Protein AF-A0A235J2I7-F1 (afdb_monomer_lite)

Structure (mmCIF, N/CA/C/O backbone):
data_AF-A0A235J2I7-F1
#
_entry.id   AF-A0A235J2I7-F1
#
loop_
_atom_site.group_PDB
_atom_site.id
_atom_site.type_symbol
_atom_site.label_atom_id
_atom_site.label_alt_id
_atom_site.label_comp_id
_atom_site.label_asym_id
_atom_site.label_entity_id
_atom_site.label_seq_id
_atom_site.pdbx_PDB_ins_code
_atom_site.Cartn_x
_atom_site.Cartn_y
_atom_site.Cartn_z
_atom_site.occupancy
_atom_site.B_iso_or_equiv
_atom_site.auth_seq_id
_atom_site.auth_comp_id
_atom_site.auth_asym_id
_atom_site.auth_atom_id
_atom_site.pdbx_PDB_model_num
ATOM 1 N N . MET A 1 1 ? -26.725 -18.033 16.826 1.00 65.31 1 MET A N 1
ATOM 2 C CA . MET A 1 1 ? -25.978 -17.120 17.717 1.00 65.31 1 MET A CA 1
ATOM 3 C C . MET A 1 1 ? -25.069 -16.277 16.850 1.00 65.31 1 MET A C 1
ATOM 5 O O . MET A 1 1 ? -24.390 -16.849 16.005 1.00 65.31 1 MET A O 1
ATOM 9 N N . LEU A 1 2 ? -25.101 -14.954 17.010 1.00 68.00 2 LEU A N 1
ATOM 10 C CA . LEU A 1 2 ? -24.177 -14.059 16.318 1.00 68.00 2 LEU A CA 1
ATOM 11 C C . LEU A 1 2 ? -22.765 -14.317 16.869 1.00 68.00 2 LEU A C 1
ATOM 13 O O . LEU A 1 2 ? -22.546 -14.180 18.068 1.00 68.00 2 LEU A O 1
ATOM 17 N N . SER A 1 3 ? -21.835 -14.758 16.023 1.00 75.75 3 SER A N 1
ATOM 18 C CA . SER A 1 3 ? -20.478 -15.138 16.447 1.00 75.75 3 SER A CA 1
ATOM 19 C C . SER A 1 3 ? -19.455 -14.006 16.319 1.00 75.75 3 SER A C 1
ATOM 21 O O . SER A 1 3 ? -18.326 -14.153 16.772 1.00 75.75 3 SER A O 1
ATOM 23 N N . GLY A 1 4 ? -19.824 -12.890 15.688 1.00 77.88 4 GLY A N 1
ATOM 24 C CA . GLY A 1 4 ? -18.961 -11.725 15.517 1.00 77.88 4 GLY A CA 1
ATOM 25 C C . GLY A 1 4 ? -19.604 -10.655 14.638 1.00 77.88 4 GLY A C 1
ATOM 26 O O . GLY A 1 4 ? -20.525 -10.936 13.872 1.00 77.88 4 GLY A O 1
ATOM 27 N N . ILE A 1 5 ? -19.110 -9.423 14.754 1.00 82.44 5 ILE A N 1
ATOM 28 C CA . ILE A 1 5 ? -19.549 -8.266 13.966 1.00 82.44 5 ILE A CA 1
ATOM 29 C C . ILE A 1 5 ? -18.314 -7.677 13.288 1.00 82.44 5 ILE A C 1
ATOM 31 O O . ILE A 1 5 ? -17.349 -7.319 13.958 1.00 82.44 5 ILE A O 1
ATOM 35 N N . LYS A 1 6 ? -18.348 -7.548 11.959 1.00 86.00 6 LYS A N 1
ATOM 36 C CA . LYS A 1 6 ? -17.344 -6.803 11.192 1.00 86.00 6 LYS A CA 1
ATOM 37 C C . LYS A 1 6 ? -18.024 -5.584 10.581 1.00 86.00 6 LYS A C 1
ATOM 39 O O . LYS A 1 6 ? -18.774 -5.732 9.621 1.00 86.00 6 LYS A O 1
ATOM 44 N N . GLN A 1 7 ? -17.770 -4.397 11.131 1.00 83.50 7 GLN A N 1
ATOM 45 C CA . GLN A 1 7 ? -18.284 -3.139 10.584 1.00 83.50 7 GLN A CA 1
ATOM 46 C C . GLN A 1 7 ? -17.146 -2.174 10.256 1.00 83.50 7 GLN A C 1
ATOM 48 O O . GLN A 1 7 ? -16.146 -2.113 10.971 1.00 83.50 7 GLN A O 1
ATOM 53 N N . LYS A 1 8 ? -17.335 -1.381 9.202 1.00 86.88 8 LYS A N 1
ATOM 54 C CA . LYS A 1 8 ? -16.532 -0.185 8.951 1.00 86.88 8 LYS A CA 1
ATOM 55 C C . LYS A 1 8 ? -17.191 0.984 9.679 1.00 86.88 8 LYS A C 1
ATOM 57 O O . LYS A 1 8 ? -18.396 1.183 9.547 1.00 86.88 8 LYS A O 1
ATOM 62 N N . ALA A 1 9 ? -16.421 1.724 10.465 1.00 86.50 9 ALA A N 1
ATOM 63 C CA . ALA A 1 9 ? -16.913 2.850 11.250 1.00 86.50 9 ALA A CA 1
ATOM 64 C C . ALA A 1 9 ? -15.960 4.036 11.122 1.00 86.50 9 ALA A C 1
ATOM 66 O O . ALA A 1 9 ? -14.748 3.855 11.018 1.00 86.50 9 ALA A O 1
ATOM 67 N N . ILE A 1 10 ? -16.514 5.245 11.155 1.00 87.62 10 ILE A N 1
ATOM 68 C CA . ILE A 1 10 ? -15.733 6.477 11.254 1.00 87.62 10 ILE A CA 1
ATOM 69 C C . ILE A 1 10 ? -15.651 6.850 12.732 1.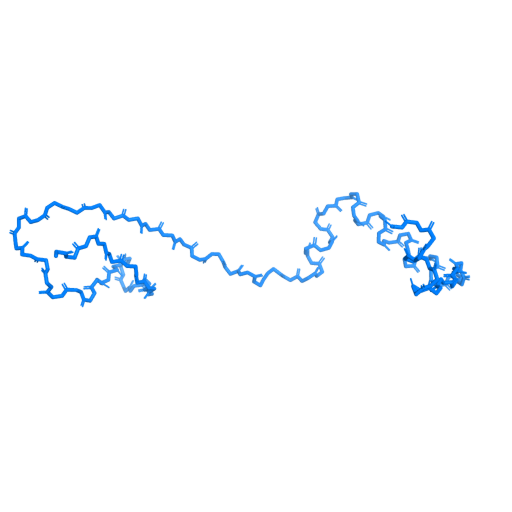00 87.62 10 ILE A C 1
ATOM 71 O O . ILE A 1 10 ? -16.651 6.796 13.448 1.00 87.62 10 ILE A O 1
ATOM 75 N N . VAL A 1 11 ? -14.461 7.233 13.186 1.00 89.88 11 VAL A N 1
ATOM 76 C CA . VAL A 1 11 ? -14.256 7.710 14.554 1.00 89.88 11 VAL A CA 1
ATOM 77 C C . VAL A 1 11 ? -14.981 9.047 14.731 1.00 89.88 11 VAL A C 1
ATOM 79 O O . VAL A 1 11 ? -14.685 10.025 14.046 1.00 89.88 11 VAL A O 1
ATOM 82 N N . GLY A 1 12 ? -15.950 9.078 15.643 1.00 88.38 12 GLY A N 1
ATOM 83 C CA . GLY A 1 12 ? -16.744 10.261 15.954 1.00 88.38 12 GLY A CA 1
ATOM 84 C C . GLY A 1 12 ? -16.041 11.231 16.907 1.00 88.38 12 GLY A C 1
ATOM 85 O O . GLY A 1 12 ? -14.861 11.099 17.246 1.00 88.38 12 GLY A O 1
ATOM 86 N N . LYS A 1 13 ? -16.795 12.224 17.395 1.00 91.19 13 LYS A N 1
ATOM 87 C CA . LYS A 1 13 ? -16.289 13.198 18.376 1.00 91.19 13 LYS A CA 1
ATOM 88 C C . LYS A 1 13 ? -15.734 12.484 19.613 1.00 91.19 13 LYS A C 1
ATOM 90 O O . LYS A 1 13 ? -16.342 11.543 20.124 1.00 91.19 13 LYS A O 1
ATOM 95 N N . ASN A 1 14 ? -14.604 12.979 20.117 1.00 91.62 14 ASN A N 1
ATOM 96 C CA . ASN A 1 14 ? -13.909 12.451 21.296 1.00 91.62 14 ASN A CA 1
ATOM 97 C C . ASN A 1 14 ? -13.461 10.981 21.162 1.00 91.62 14 ASN A C 1
ATOM 99 O O . ASN A 1 14 ? -13.374 10.283 22.167 1.00 91.62 14 ASN A O 1
ATOM 103 N N . GLY A 1 15 ? -13.202 10.496 19.943 1.00 86.44 15 GLY A N 1
ATOM 104 C CA . GLY A 1 15 ? -12.658 9.150 19.729 1.00 86.44 15 GLY A CA 1
ATOM 105 C C . GLY A 1 15 ? -13.682 8.017 19.847 1.00 86.44 15 GLY A C 1
ATOM 106 O O . GLY A 1 15 ? -13.297 6.853 19.917 1.00 86.44 15 GLY A O 1
ATOM 107 N N . LYS A 1 16 ? -14.981 8.333 19.900 1.00 90.44 16 LYS A N 1
ATOM 108 C CA . LYS A 1 16 ? -16.037 7.328 20.069 1.00 90.44 16 LYS A CA 1
ATOM 109 C C . LYS A 1 16 ? -16.281 6.548 18.777 1.00 90.44 16 LYS A C 1
ATOM 111 O O . LYS A 1 16 ? -16.354 7.138 17.700 1.00 90.44 16 LYS A O 1
ATOM 116 N N . ILE A 1 17 ? -16.457 5.236 18.911 1.00 88.25 17 ILE A N 1
ATOM 117 C CA . ILE A 1 17 ? -16.858 4.321 17.837 1.00 88.25 17 ILE A CA 1
ATOM 118 C C . ILE A 1 17 ? -18.171 3.673 18.274 1.00 88.25 17 ILE A C 1
ATOM 120 O O . ILE A 1 17 ? -18.242 3.089 19.354 1.00 88.25 17 ILE A O 1
ATOM 124 N N . GLU A 1 18 ? -19.210 3.801 17.456 1.00 84.69 18 GLU A N 1
ATOM 125 C CA . GLU A 1 18 ? -20.537 3.254 17.743 1.00 84.69 18 GLU A CA 1
ATOM 126 C C . GLU A 1 18 ? -20.746 1.959 16.957 1.00 84.69 18 GLU A C 1
ATOM 128 O O . GLU A 1 18 ? -20.591 1.932 15.734 1.00 84.69 18 GLU A O 1
ATOM 133 N N . LEU A 1 19 ? -21.094 0.879 17.660 1.00 81.12 19 LEU A N 1
ATOM 134 C CA . LEU A 1 19 ? -21.460 -0.396 17.049 1.00 81.12 19 LEU A CA 1
ATOM 135 C C . LEU A 1 19 ? -22.972 -0.429 16.837 1.00 81.12 19 LEU A C 1
ATOM 137 O O . LEU A 1 19 ? -23.735 -0.229 17.779 1.00 81.12 19 LEU A O 1
ATOM 141 N N . SER A 1 20 ? -23.424 -0.699 15.615 1.00 70.88 20 SER A N 1
ATOM 142 C CA . SER A 1 20 ? -24.852 -0.634 15.260 1.00 70.88 20 SER A CA 1
ATOM 143 C C . SER A 1 20 ? -25.638 -1.911 15.604 1.00 70.88 20 SER A C 1
ATOM 145 O O . SER A 1 20 ? -26.668 -2.176 14.991 1.00 70.88 20 SER A O 1
ATOM 147 N N . ALA A 1 21 ? -25.151 -2.741 16.531 1.00 66.62 21 ALA A N 1
ATOM 148 C CA . ALA A 1 21 ? -25.685 -4.083 16.753 1.00 66.62 21 ALA A CA 1
ATOM 149 C C . ALA A 1 21 ? -26.649 -4.155 17.948 1.00 66.62 21 ALA A C 1
ATOM 151 O O . ALA A 1 21 ? -26.245 -4.058 19.103 1.00 66.62 21 ALA A O 1
ATOM 152 N N . THR A 1 22 ? -27.926 -4.391 17.645 1.00 62.41 22 THR A N 1
ATOM 153 C CA . THR A 1 22 ? -29.064 -4.468 18.579 1.00 62.41 22 THR A CA 1
ATOM 154 C C . THR A 1 22 ? -29.250 -5.832 19.258 1.00 62.41 22 THR A C 1
ATOM 156 O O . THR A 1 22 ? -30.148 -5.978 20.081 1.00 62.41 22 THR A O 1
ATOM 159 N N . GLU A 1 23 ? -28.441 -6.841 18.922 1.00 70.62 23 GLU A N 1
ATOM 160 C CA . GLU A 1 23 ? -28.712 -8.246 19.282 1.00 70.62 23 GLU A CA 1
ATOM 161 C C . GLU A 1 23 ? -27.801 -8.825 20.377 1.00 70.62 23 GLU A C 1
ATOM 163 O O . GLU A 1 23 ? -27.917 -10.006 20.702 1.00 70.62 23 GLU A O 1
ATOM 168 N N . LEU A 1 24 ? -26.894 -8.033 20.958 1.00 78.06 24 LEU A N 1
ATOM 169 C CA . LEU A 1 24 ? -26.049 -8.483 22.068 1.00 78.06 24 LEU A CA 1
ATOM 170 C C . LEU 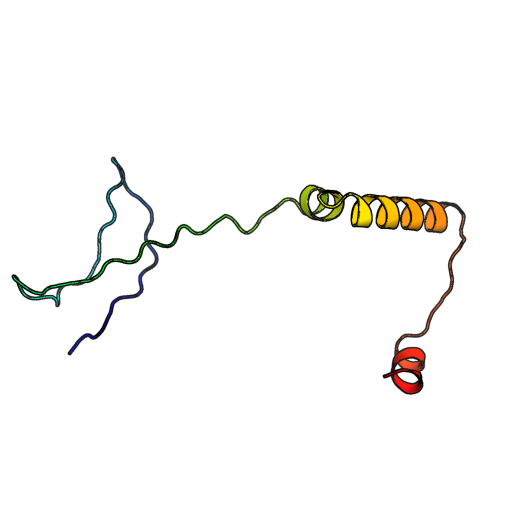A 1 24 ? -26.768 -8.224 23.401 1.00 78.06 24 LEU A C 1
ATOM 172 O O . LEU A 1 24 ? -26.919 -7.061 23.781 1.00 78.06 24 LEU A O 1
ATOM 176 N N . PRO A 1 25 ? -27.228 -9.267 24.119 1.00 82.12 25 PRO A N 1
ATOM 177 C CA . PRO A 1 25 ? -27.891 -9.078 25.400 1.00 82.12 25 PRO A CA 1
ATOM 178 C C . PRO A 1 25 ? -26.916 -8.542 26.454 1.00 82.12 25 PRO A C 1
ATOM 180 O O . PRO A 1 25 ? -25.702 -8.766 26.387 1.00 82.12 25 PRO A O 1
ATOM 183 N N . GLU A 1 26 ? -27.463 -7.853 27.454 1.00 83.69 26 GLU A N 1
ATOM 184 C CA . GLU A 1 26 ? -26.697 -7.332 28.586 1.00 83.69 26 GLU A CA 1
ATOM 185 C C . GLU A 1 26 ? -25.900 -8.448 29.285 1.00 83.69 26 GLU A C 1
ATOM 187 O O . GLU A 1 26 ? -26.383 -9.567 29.459 1.00 83.69 26 GLU A O 1
ATOM 192 N N . GLY A 1 27 ? -24.653 -8.150 29.661 1.00 86.38 27 GLY A N 1
ATOM 193 C CA . GLY A 1 27 ? -23.744 -9.115 30.289 1.00 86.38 27 GLY A CA 1
ATOM 194 C C . GLY A 1 27 ? -22.977 -10.016 29.313 1.00 86.38 27 GLY A C 1
ATOM 195 O O . GLY A 1 27 ? -22.159 -10.822 29.757 1.00 86.38 27 GLY A O 1
ATOM 196 N N . THR A 1 28 ? -23.181 -9.877 27.998 1.00 86.56 28 THR A N 1
ATOM 197 C CA . THR A 1 28 ? -22.382 -10.605 26.998 1.00 86.56 28 THR A CA 1
ATOM 198 C C . THR A 1 28 ? -20.933 -10.117 27.001 1.00 86.56 28 THR A C 1
ATOM 200 O O . THR A 1 28 ? -20.665 -8.932 26.811 1.00 86.56 28 THR A O 1
ATOM 203 N N . VAL A 1 29 ? -19.983 -11.038 27.177 1.00 86.69 29 VAL A N 1
ATOM 204 C CA . VAL A 1 29 ? -18.548 -10.753 27.038 1.00 86.69 29 VAL A CA 1
ATOM 205 C C . VAL A 1 29 ? -18.197 -10.670 25.554 1.00 86.69 29 VAL A C 1
ATOM 207 O O . VAL A 1 29 ? -18.506 -11.589 24.796 1.00 86.69 29 VAL A O 1
ATOM 210 N N . VAL A 1 30 ? -17.542 -9.583 25.143 1.00 85.75 30 VAL A N 1
ATOM 211 C CA . VAL A 1 30 ? -17.139 -9.341 23.750 1.00 85.75 30 VAL A CA 1
ATOM 212 C C . VAL A 1 30 ? -15.665 -8.958 23.652 1.00 85.75 30 VAL A C 1
ATOM 214 O O . VAL A 1 30 ? -15.122 -8.307 24.543 1.00 85.75 30 VAL A O 1
ATOM 217 N N . GLU A 1 31 ? -15.033 -9.334 22.544 1.00 85.88 31 GLU A N 1
ATOM 218 C CA . GLU A 1 31 ? -13.698 -8.883 22.150 1.00 85.88 31 GLU A CA 1
ATOM 219 C C . GLU A 1 31 ? -13.825 -7.800 21.070 1.00 85.88 31 GLU A C 1
ATOM 221 O O . GLU A 1 31 ? -14.626 -7.931 20.142 1.00 85.88 31 GLU A O 1
ATOM 226 N N . VAL A 1 32 ? -13.042 -6.724 21.187 1.00 85.19 32 VAL A N 1
ATOM 227 C CA . VAL A 1 32 ? -13.053 -5.605 20.234 1.00 85.19 32 VAL A CA 1
ATOM 228 C C . VAL A 1 32 ? -11.705 -5.526 19.531 1.00 85.19 32 VAL A C 1
ATOM 230 O O . VAL A 1 32 ? -10.680 -5.299 20.170 1.00 85.19 32 VAL A O 1
ATOM 233 N N . ILE A 1 33 ? -11.718 -5.650 18.203 1.00 86.62 33 ILE A N 1
ATOM 234 C CA . ILE A 1 33 ? -10.537 -5.474 17.354 1.00 86.62 33 ILE A CA 1
ATOM 235 C C . ILE A 1 33 ? -10.715 -4.189 16.543 1.00 86.62 33 ILE A C 1
ATOM 237 O O . ILE A 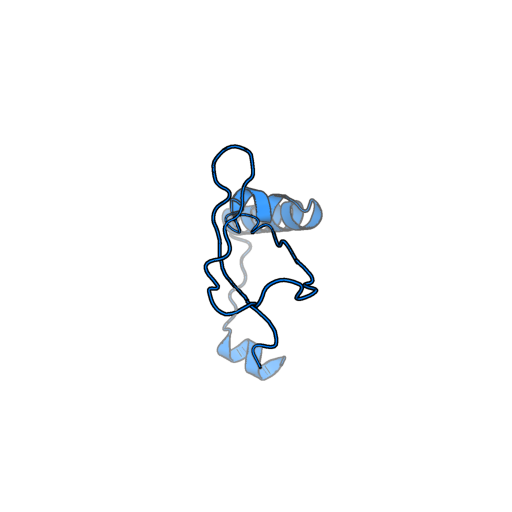1 33 ? -11.659 -4.066 15.762 1.00 86.62 33 ILE A O 1
ATOM 241 N N . VAL A 1 34 ? -9.801 -3.231 16.715 1.00 86.69 34 VAL A N 1
ATOM 242 C CA . VAL A 1 34 ? -9.798 -1.960 15.975 1.00 86.69 34 VAL A CA 1
ATOM 243 C C . VAL A 1 34 ? -8.684 -1.991 14.934 1.00 86.69 34 VAL A C 1
ATOM 245 O O . VAL A 1 34 ? -7.508 -2.042 15.286 1.00 86.69 34 VAL A O 1
ATOM 248 N N . LEU A 1 35 ? -9.054 -1.943 13.652 1.00 85.69 35 LEU A N 1
ATOM 249 C CA . LEU A 1 35 ? -8.114 -1.794 12.542 1.00 85.69 35 LEU A CA 1
ATOM 250 C C . LEU A 1 35 ? -8.240 -0.381 11.978 1.00 85.69 35 LEU A C 1
ATOM 252 O O . LEU A 1 35 ? -9.306 0.011 11.506 1.00 85.69 35 LEU A O 1
ATOM 256 N N . VAL A 1 36 ? -7.147 0.376 12.025 1.00 85.56 36 VAL A N 1
ATOM 257 C CA . VAL A 1 36 ? -7.069 1.683 11.371 1.00 85.56 36 VAL A CA 1
ATOM 258 C C . VAL A 1 36 ? -6.783 1.441 9.896 1.00 85.56 36 VAL A C 1
ATOM 260 O O . VAL A 1 36 ? -5.748 0.872 9.552 1.00 85.56 36 VAL A O 1
ATOM 263 N N . GLU A 1 37 ? -7.696 1.865 9.025 1.00 78.94 37 GLU A N 1
ATOM 264 C CA . GLU A 1 37 ? -7.398 1.928 7.598 1.00 78.94 37 GLU A CA 1
ATOM 265 C C . GLU A 1 37 ? -6.329 3.001 7.384 1.00 78.94 37 GLU A C 1
ATOM 267 O O . GLU A 1 37 ? -6.574 4.194 7.565 1.00 78.94 37 GLU A O 1
ATOM 272 N N . THR A 1 38 ? -5.121 2.577 7.028 1.00 73.38 38 THR A N 1
ATOM 273 C CA . THR A 1 38 ? -4.133 3.493 6.469 1.00 73.38 38 THR A CA 1
ATOM 274 C C . THR A 1 38 ? -4.610 3.886 5.077 1.00 73.38 38 THR A C 1
ATOM 276 O O . THR A 1 38 ? -4.910 2.977 4.296 1.00 73.38 38 THR A O 1
ATOM 279 N N . PRO A 1 39 ? -4.690 5.187 4.742 1.00 68.94 39 PRO A N 1
ATOM 280 C CA . PRO A 1 39 ? -4.950 5.591 3.370 1.00 68.94 39 PRO A CA 1
ATOM 281 C C . PRO A 1 39 ? -3.929 4.891 2.472 1.00 68.94 39 PRO A C 1
ATOM 283 O O . PRO A 1 39 ? -2.722 5.002 2.674 1.00 68.94 39 PRO A O 1
ATOM 286 N N . THR A 1 40 ? -4.436 4.092 1.538 1.00 65.31 40 THR A N 1
ATOM 287 C CA . THR A 1 40 ? -3.631 3.346 0.564 1.00 65.31 40 THR A CA 1
ATOM 288 C C . THR A 1 40 ? -3.112 4.240 -0.556 1.00 65.31 40 THR A C 1
ATOM 290 O O . THR A 1 40 ? -2.348 3.779 -1.395 1.00 65.31 40 THR A O 1
ATOM 293 N N . GLU A 1 41 ? -3.521 5.506 -0.574 1.00 70.81 41 GLU A N 1
ATOM 294 C CA . GLU A 1 41 ? -3.043 6.519 -1.506 1.00 70.81 41 GLU A CA 1
ATOM 295 C C . GLU A 1 41 ? -1.698 7.066 -0.998 1.00 70.81 41 GLU A C 1
ATOM 297 O O . GLU A 1 41 ? -1.603 8.174 -0.472 1.00 70.81 41 GLU A O 1
ATOM 302 N N . GLU A 1 42 ? -0.648 6.243 -1.080 1.00 80.94 42 GLU A N 1
ATOM 303 C CA . GLU A 1 42 ? 0.718 6.770 -1.105 1.00 80.94 42 GLU A CA 1
ATOM 304 C C . GLU A 1 42 ? 0.932 7.369 -2.497 1.00 80.94 42 GLU A C 1
ATOM 306 O O . GLU A 1 42 ? 0.704 6.691 -3.495 1.00 80.94 42 GLU A O 1
ATOM 311 N N . ASP A 1 43 ? 1.360 8.632 -2.557 1.00 88.44 43 ASP A N 1
ATOM 312 C CA . ASP A 1 43 ? 1.772 9.270 -3.808 1.00 88.44 43 ASP A CA 1
ATOM 313 C C . ASP A 1 43 ? 2.776 8.366 -4.541 1.00 88.44 43 ASP A C 1
ATOM 315 O O . ASP A 1 43 ? 3.791 7.941 -3.975 1.00 88.44 4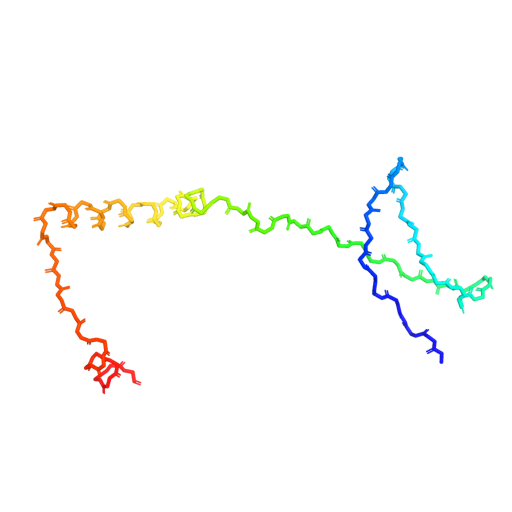3 ASP A O 1
ATOM 319 N N . GLU A 1 44 ? 2.496 8.048 -5.802 1.00 90.31 44 GLU A N 1
ATOM 320 C CA . GLU A 1 44 ? 3.237 7.029 -6.543 1.00 90.31 44 GLU A CA 1
ATOM 321 C C . GLU A 1 44 ? 4.704 7.422 -6.735 1.00 90.31 44 GLU A C 1
ATOM 323 O O . GLU A 1 44 ? 5.590 6.562 -6.725 1.00 90.31 44 GLU A O 1
ATOM 328 N N . THR A 1 45 ? 4.987 8.723 -6.853 1.00 93.19 45 THR A N 1
ATOM 329 C CA . THR A 1 45 ? 6.365 9.226 -6.924 1.00 93.19 45 THR A CA 1
ATOM 330 C C . THR A 1 45 ? 7.095 8.940 -5.617 1.00 93.19 45 THR A C 1
ATOM 332 O O . THR A 1 45 ? 8.217 8.427 -5.622 1.00 93.19 45 THR A O 1
ATOM 335 N N . THR A 1 46 ? 6.445 9.213 -4.489 1.00 92.88 46 THR A N 1
ATOM 336 C CA . THR A 1 46 ? 6.963 8.916 -3.153 1.00 92.88 46 THR A CA 1
ATOM 337 C C . THR A 1 46 ? 7.229 7.424 -2.998 1.00 92.88 46 THR A C 1
ATOM 339 O O . THR A 1 46 ? 8.337 7.056 -2.608 1.00 92.88 46 THR A O 1
ATOM 342 N N . TYR A 1 47 ? 6.280 6.567 -3.380 1.00 93.12 47 TYR A N 1
ATOM 343 C CA . TYR A 1 47 ? 6.438 5.112 -3.349 1.00 93.12 47 TYR A CA 1
ATOM 344 C C . TYR A 1 47 ? 7.642 4.636 -4.182 1.00 93.12 47 TYR A C 1
ATOM 346 O O . TYR A 1 47 ? 8.520 3.936 -3.667 1.00 93.12 47 TYR A O 1
ATOM 354 N N . LEU A 1 48 ? 7.733 5.055 -5.450 1.00 95.00 48 LEU A N 1
ATOM 355 C CA . LEU A 1 48 ? 8.799 4.632 -6.365 1.00 95.00 48 LEU A CA 1
ATOM 356 C C . LEU A 1 48 ? 10.187 5.099 -5.902 1.00 95.00 48 LEU A C 1
ATOM 358 O O . LEU A 1 48 ? 11.171 4.375 -6.079 1.00 95.00 48 LEU A O 1
ATOM 362 N N . LEU A 1 49 ? 10.286 6.282 -5.291 1.00 95.69 49 LEU A N 1
ATOM 363 C CA . LEU A 1 49 ? 11.560 6.864 -4.856 1.00 95.69 49 LEU A CA 1
ATOM 364 C C . LEU A 1 49 ? 11.958 6.501 -3.417 1.00 95.69 49 LEU A C 1
ATOM 366 O O . LEU A 1 49 ? 13.081 6.801 -3.011 1.00 95.69 49 LEU A O 1
ATOM 370 N N . LYS A 1 50 ? 11.079 5.833 -2.662 1.00 94.94 50 LYS A N 1
ATOM 371 C CA . LYS A 1 50 ? 11.280 5.460 -1.251 1.00 94.94 50 LYS A CA 1
ATOM 372 C C . LYS A 1 50 ? 12.487 4.553 -1.018 1.00 94.94 50 LYS A C 1
ATOM 374 O O . LYS A 1 50 ? 13.185 4.690 -0.017 1.00 94.94 50 LYS A O 1
ATOM 379 N N . SER A 1 51 ? 12.724 3.605 -1.925 1.00 96.62 51 SER A N 1
ATOM 380 C CA . SER A 1 51 ? 13.870 2.693 -1.870 1.00 96.62 51 SER A CA 1
ATOM 381 C C . SER A 1 51 ? 15.044 3.274 -2.647 1.00 96.62 51 SER A C 1
ATOM 383 O O . SER A 1 51 ? 14.946 3.481 -3.854 1.00 96.62 51 SER A O 1
ATOM 385 N N . GLU A 1 52 ? 16.188 3.460 -1.986 1.00 97.00 52 GLU A N 1
ATOM 386 C CA . GLU A 1 52 ? 17.406 3.969 -2.633 1.00 97.00 52 GLU A CA 1
ATOM 387 C C . GLU A 1 52 ? 17.881 3.077 -3.790 1.00 97.00 52 GLU A C 1
ATOM 389 O O . GLU A 1 52 ? 18.381 3.578 -4.798 1.00 97.00 52 GLU A O 1
ATOM 394 N N . THR A 1 53 ? 17.683 1.759 -3.691 1.00 97.75 53 THR A N 1
ATOM 395 C CA . THR A 1 53 ? 17.985 0.830 -4.790 1.00 97.75 53 THR A CA 1
ATOM 396 C C . THR A 1 53 ? 17.046 1.064 -5.971 1.00 97.75 53 THR A C 1
ATOM 398 O O . THR A 1 53 ? 17.512 1.215 -7.101 1.00 97.75 53 THR A O 1
ATOM 401 N N . ASN A 1 54 ? 15.735 1.156 -5.716 1.00 97.81 54 ASN A N 1
ATOM 402 C CA . ASN A 1 54 ? 14.747 1.362 -6.776 1.00 97.81 54 ASN A CA 1
ATOM 403 C C . ASN A 1 54 ? 14.927 2.723 -7.458 1.00 97.81 54 ASN A C 1
ATOM 405 O O . ASN A 1 54 ? 14.952 2.808 -8.681 1.00 97.81 54 ASN A O 1
ATOM 409 N N . LYS A 1 55 ? 15.160 3.773 -6.670 1.00 97.94 55 LYS A N 1
ATOM 410 C CA . LYS A 1 55 ? 15.465 5.122 -7.148 1.00 97.94 55 LYS A CA 1
ATOM 411 C C . LYS A 1 55 ? 16.671 5.143 -8.085 1.00 97.94 55 LYS A C 1
ATOM 413 O O . LYS A 1 55 ? 16.586 5.715 -9.167 1.00 97.94 55 LYS A O 1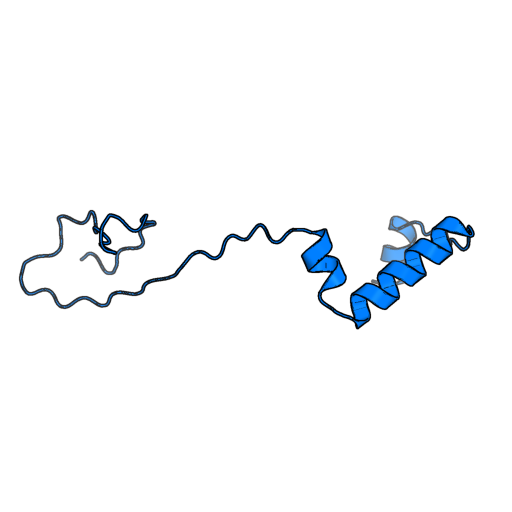
ATOM 418 N N . LYS A 1 56 ? 17.785 4.497 -7.711 1.00 98.25 56 LYS A N 1
ATOM 419 C CA . LYS A 1 56 ? 18.980 4.408 -8.572 1.00 98.25 56 LYS A CA 1
ATOM 420 C C . LYS A 1 56 ? 18.685 3.690 -9.887 1.00 98.25 56 LYS A C 1
ATOM 422 O O . LYS A 1 56 ? 19.112 4.163 -10.937 1.00 98.25 56 LYS A O 1
ATOM 427 N N . HIS A 1 57 ? 17.954 2.576 -9.837 1.00 98.00 57 HIS A N 1
ATOM 428 C CA . HIS A 1 57 ? 17.576 1.831 -11.039 1.00 98.00 57 HIS A CA 1
ATOM 429 C C . HIS A 1 57 ? 16.656 2.645 -11.951 1.00 98.00 57 HIS A C 1
ATOM 431 O O . HIS A 1 57 ? 16.914 2.729 -13.149 1.00 98.00 57 HIS A O 1
ATOM 437 N N . LEU A 1 58 ? 15.637 3.295 -11.386 1.00 97.94 58 LEU A N 1
ATOM 438 C CA . LEU A 1 58 ? 14.677 4.099 -12.135 1.00 97.94 58 LEU A CA 1
ATOM 439 C C . LEU A 1 58 ? 15.354 5.289 -12.821 1.00 97.94 58 LEU A C 1
ATOM 441 O O . LEU A 1 58 ? 15.184 5.482 -14.020 1.00 97.94 58 LEU A O 1
ATOM 445 N N . LEU A 1 59 ? 16.184 6.042 -12.093 1.00 97.69 59 LEU A N 1
ATOM 446 C CA . LEU A 1 59 ? 16.921 7.173 -12.666 1.00 97.69 59 LEU A CA 1
ATOM 447 C C . LEU A 1 59 ? 17.874 6.725 -13.780 1.00 97.69 59 LEU A C 1
ATOM 449 O O . LEU A 1 59 ? 17.986 7.401 -14.800 1.00 97.69 59 LEU A O 1
ATOM 453 N N . LYS A 1 60 ? 18.523 5.563 -13.625 1.00 97.88 60 LYS A N 1
ATOM 454 C CA . LYS A 1 60 ? 19.384 5.011 -14.676 1.00 97.88 60 LYS A CA 1
ATOM 455 C C . LYS A 1 60 ? 18.590 4.570 -15.908 1.00 97.88 60 LYS A C 1
ATOM 457 O O . LYS A 1 60 ? 19.056 4.758 -17.030 1.00 97.88 60 LYS A O 1
ATOM 462 N N . ALA A 1 61 ? 17.407 3.990 -15.709 1.00 97.38 61 ALA A N 1
ATOM 463 C CA . ALA A 1 61 ? 16.517 3.606 -16.798 1.00 97.38 61 ALA A CA 1
ATOM 464 C C . ALA A 1 61 ? 16.038 4.834 -17.586 1.00 97.38 61 ALA A C 1
ATOM 466 O O . ALA A 1 61 ? 16.103 4.820 -18.813 1.00 97.38 61 ALA A O 1
ATOM 467 N N . LEU A 1 62 ? 15.655 5.916 -16.898 1.00 97.62 62 LEU A N 1
ATOM 468 C CA . LEU A 1 62 ? 15.290 7.188 -17.532 1.00 97.62 62 LEU A CA 1
ATOM 469 C C . LEU A 1 62 ? 16.451 7.767 -18.355 1.00 97.62 62 LEU A C 1
ATOM 471 O O . LEU A 1 62 ? 16.262 8.100 -19.521 1.00 97.62 62 LEU A O 1
ATOM 475 N N . GLU A 1 63 ? 17.670 7.785 -17.803 1.00 98.12 63 GLU A N 1
ATOM 476 C CA . GLU A 1 63 ? 18.874 8.224 -18.530 1.00 98.12 63 GLU A CA 1
ATOM 477 C C . GLU A 1 63 ? 19.115 7.393 -19.807 1.00 98.12 63 GLU A C 1
ATOM 479 O O . GLU A 1 63 ? 19.508 7.927 -20.845 1.00 98.12 63 GLU A O 1
ATOM 484 N N . ASN A 1 64 ? 18.888 6.077 -19.752 1.00 98.00 64 ASN A N 1
ATOM 485 C CA . ASN A 1 64 ? 19.027 5.208 -20.920 1.00 98.00 64 ASN A CA 1
ATOM 486 C C . ASN A 1 64 ? 17.971 5.515 -21.991 1.00 98.00 64 ASN A C 1
ATOM 488 O O . ASN A 1 64 ? 18.319 5.548 -23.170 1.00 98.00 64 ASN A O 1
ATOM 492 N N . VAL A 1 65 ? 16.722 5.781 -21.595 1.00 97.44 65 VAL A N 1
ATOM 493 C CA . VAL A 1 65 ? 15.643 6.185 -22.513 1.00 97.44 65 VAL A CA 1
ATOM 494 C C . VAL A 1 65 ? 15.999 7.491 -23.218 1.00 97.44 65 VAL A C 1
ATOM 496 O O . VAL A 1 65 ? 15.950 7.550 -24.445 1.00 97.44 65 VAL A O 1
ATOM 499 N N . GLU A 1 66 ? 16.428 8.509 -22.470 1.00 96.88 66 GLU A N 1
ATOM 500 C CA . GLU A 1 66 ? 16.821 9.815 -23.021 1.00 96.88 66 GLU A CA 1
ATOM 501 C C . GLU A 1 66 ? 17.978 9.708 -24.021 1.00 96.88 66 GLU A C 1
ATOM 503 O O . GLU A 1 66 ? 18.020 10.424 -25.020 1.00 96.88 66 GLU A O 1
ATOM 508 N N . LYS A 1 67 ? 18.912 8.785 -23.773 1.00 97.75 67 LYS A N 1
ATOM 509 C CA . LYS A 1 67 ? 20.058 8.522 -24.652 1.00 97.75 67 LYS A CA 1
ATOM 510 C C . LYS A 1 67 ? 19.736 7.599 -25.829 1.00 97.75 67 LYS A C 1
ATOM 512 O O . LYS A 1 67 ? 20.611 7.377 -26.662 1.00 97.75 67 LYS A O 1
ATOM 517 N N . GLY A 1 68 ? 18.524 7.049 -25.902 1.00 96.56 68 GLY A N 1
ATOM 518 C CA . GLY A 1 68 ? 18.141 6.064 -26.917 1.00 96.56 68 GLY A CA 1
ATOM 519 C C . GLY A 1 68 ? 18.791 4.688 -26.729 1.00 96.56 68 GLY A C 1
ATOM 520 O O . GLY A 1 68 ? 18.790 3.880 -27.654 1.00 96.56 68 GLY A O 1
ATOM 521 N N . ASN A 1 69 ? 19.327 4.395 -25.541 1.00 97.50 69 ASN A N 1
ATOM 522 C CA . ASN A 1 69 ? 19.910 3.100 -25.182 1.00 97.50 69 ASN A CA 1
ATOM 523 C C . ASN A 1 69 ? 18.796 2.091 -24.855 1.00 97.50 69 ASN A C 1
ATOM 525 O O . ASN A 1 69 ? 18.632 1.677 -23.706 1.00 97.50 69 ASN A O 1
ATOM 529 N N . LEU A 1 70 ? 18.001 1.740 -25.865 1.00 95.94 70 LEU A N 1
ATOM 530 C CA . LEU A 1 70 ? 16.807 0.911 -25.738 1.00 95.94 70 LEU A CA 1
ATOM 531 C C . LEU A 1 70 ? 16.955 -0.391 -26.521 1.00 95.94 70 LEU A C 1
ATOM 533 O O . LEU A 1 70 ? 17.497 -0.411 -27.625 1.00 95.94 70 LEU A O 1
ATOM 537 N N . ILE A 1 71 ? 16.423 -1.469 -25.950 1.00 94.12 71 ILE A N 1
ATOM 538 C CA . ILE A 1 71 ? 16.204 -2.737 -26.644 1.00 94.12 71 ILE A CA 1
ATOM 539 C C . ILE A 1 71 ? 14.699 -2.957 -26.767 1.00 94.12 71 ILE A C 1
ATOM 541 O O . ILE A 1 71 ? 13.956 -2.726 -25.815 1.00 94.12 71 ILE A O 1
ATOM 545 N N . TYR A 1 72 ? 14.255 -3.380 -27.945 1.00 93.06 72 TYR A N 1
ATOM 546 C CA . TYR A 1 72 ? 12.865 -3.752 -28.171 1.00 93.06 72 TYR A CA 1
ATOM 547 C C . TYR A 1 72 ? 12.723 -5.246 -27.937 1.00 93.06 72 TYR A C 1
ATOM 549 O O . TYR A 1 72 ? 13.524 -6.034 -28.438 1.00 93.06 72 TYR A O 1
ATOM 557 N N . VAL A 1 73 ? 11.714 -5.612 -27.158 1.00 91.69 73 VAL A N 1
ATOM 558 C CA . VAL A 1 73 ? 11.414 -7.000 -26.825 1.00 91.69 73 VAL A CA 1
ATOM 559 C C . VAL A 1 73 ? 9.953 -7.244 -27.162 1.00 91.69 73 VAL A C 1
ATOM 561 O O . VAL A 1 73 ? 9.084 -6.505 -26.699 1.00 91.69 73 VAL A O 1
ATOM 564 N N . ASP A 1 74 ? 9.701 -8.260 -27.982 1.00 93.62 74 ASP A N 1
ATOM 565 C CA . ASP A 1 74 ? 8.364 -8.805 -28.188 1.00 93.62 74 ASP A CA 1
ATOM 566 C C . ASP A 1 74 ? 8.023 -9.706 -26.993 1.00 93.62 74 ASP A C 1
ATOM 568 O O . ASP A 1 74 ? 8.734 -10.673 -26.702 1.00 93.62 74 ASP A O 1
ATOM 572 N N . LEU A 1 75 ? 6.963 -9.355 -26.265 1.00 92.25 75 LEU A N 1
ATOM 573 C CA . LEU A 1 75 ? 6.556 -10.076 -25.060 1.00 92.25 75 LEU A CA 1
ATOM 574 C C . LEU A 1 75 ? 5.999 -11.465 -25.393 1.00 92.25 75 LEU A C 1
ATOM 576 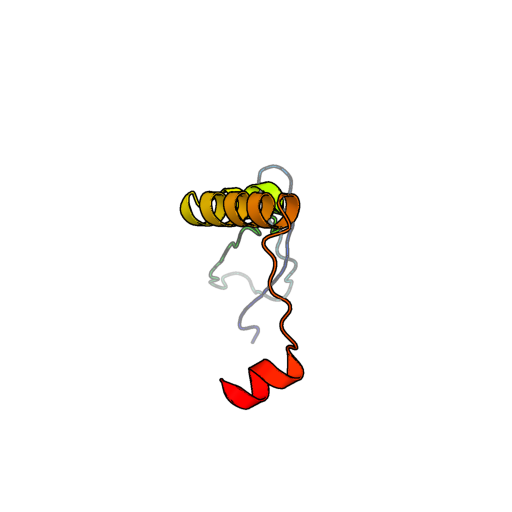O O . LEU A 1 75 ? 6.304 -12.419 -24.679 1.00 92.25 75 LEU A O 1
ATOM 580 N N . ASP A 1 76 ? 5.280 -11.609 -26.509 1.00 91.38 76 ASP A N 1
ATOM 581 C CA . ASP A 1 76 ? 4.703 -12.891 -26.927 1.00 91.38 76 ASP A CA 1
ATOM 582 C C . ASP A 1 76 ? 5.794 -13.888 -27.345 1.00 91.38 76 ASP A C 1
ATOM 584 O O . ASP A 1 76 ? 5.604 -15.106 -27.257 1.00 91.38 76 ASP A O 1
ATOM 588 N N . GLU A 1 77 ? 6.927 -13.393 -27.847 1.00 90.44 77 GLU A N 1
ATOM 589 C CA . GLU A 1 77 ? 8.108 -14.204 -28.154 1.00 90.44 77 GLU A CA 1
ATOM 590 C C . GLU A 1 77 ? 8.935 -14.508 -26.897 1.00 90.44 77 GLU A C 1
ATOM 592 O O . GLU A 1 77 ? 9.421 -15.629 -26.727 1.00 90.44 77 GLU A O 1
ATOM 597 N N . TYR A 1 78 ? 9.090 -13.535 -25.998 1.00 84.38 78 TYR A N 1
ATOM 598 C CA . TYR A 1 78 ? 9.866 -13.699 -24.771 1.00 84.38 78 TYR A CA 1
ATOM 599 C C . TYR A 1 78 ? 9.236 -14.726 -23.823 1.00 84.38 78 TYR A C 1
ATOM 601 O O . TYR A 1 78 ? 9.929 -15.626 -23.345 1.00 84.38 78 TYR A O 1
ATOM 609 N N . GLU A 1 79 ? 7.923 -14.646 -23.600 1.00 85.75 79 GLU A N 1
ATOM 610 C CA . GLU A 1 79 ? 7.215 -15.558 -22.695 1.00 85.75 79 GLU A CA 1
ATOM 611 C C . GLU A 1 79 ? 7.284 -17.015 -23.169 1.00 85.75 79 GLU A C 1
ATOM 613 O O . GLU A 1 79 ? 7.489 -17.908 -22.357 1.00 85.75 79 GLU A O 1
ATOM 618 N N . LYS A 1 80 ? 7.214 -17.273 -24.482 1.00 81.38 80 LYS A N 1
ATOM 619 C CA . LYS A 1 80 ? 7.300 -18.639 -25.041 1.00 81.38 80 LYS A CA 1
ATOM 620 C C . LYS A 1 80 ? 8.668 -19.299 -24.874 1.00 81.38 80 LYS A C 1
ATOM 622 O O . LYS A 1 80 ? 8.757 -20.522 -24.934 1.00 81.38 80 LYS A O 1
ATOM 627 N N . ASN A 1 81 ? 9.729 -18.501 -24.762 1.00 78.25 81 ASN A N 1
ATOM 628 C CA . ASN A 1 81 ? 11.107 -18.989 -24.775 1.00 78.25 81 ASN A CA 1
ATOM 629 C C . ASN A 1 81 ? 11.723 -19.113 -23.372 1.00 78.25 81 ASN A C 1
ATOM 631 O O . ASN A 1 81 ? 12.730 -19.808 -23.226 1.00 78.25 81 ASN A O 1
ATOM 635 N N . TYR A 1 82 ? 11.165 -18.440 -22.358 1.00 71.38 82 TYR A N 1
ATOM 636 C CA . TYR A 1 82 ? 11.823 -18.275 -21.053 1.00 71.38 82 TYR A CA 1
ATOM 637 C C . TYR A 1 82 ? 10.928 -18.491 -19.821 1.00 71.38 82 TYR A C 1
ATOM 639 O O . TYR A 1 82 ? 11.448 -18.445 -18.703 1.00 71.38 82 TYR A O 1
ATOM 647 N N . LEU A 1 83 ? 9.628 -18.744 -20.000 1.00 58.12 83 LEU A N 1
ATOM 648 C CA . LEU A 1 83 ? 8.688 -19.141 -18.942 1.00 58.12 83 LEU A CA 1
ATOM 649 C C . LEU A 1 83 ? 8.075 -20.509 -19.261 1.00 58.12 83 LEU A C 1
ATOM 651 O O . LEU A 1 83 ? 7.823 -21.254 -18.287 1.00 58.12 83 LEU A O 1
#

Sequence (83 aa):
MLSGIKQKAIVGKNGKIELSATELPEGTVVEVIVLVETPTEEDETTYLLKSETNKKHLLKALENVEKGNLIYVDLDEYEKNYL

Secondary structure (DSSP, 8-state):
------------GGG------TT--TT------------S---HHHHHHSSHHHHHHHHHHHHHHHTT------HHHHHHHH-

Foldseek 3Di:
DPPDDDDDFDQDPPRDTDDPDPPQDPPDDDDDDDDDDDPPPDPVVCVQCVDVVSVVVVVVVVVCVVVVVDDDDDPVVVVVPPD

pLDDT: mean 86.81, std 9.9, range [58.12, 98.25]

Radius of gyration: 25.67 Å; chains: 1; bounding box: 49×32×58 Å